Protein AF-A0A2V8UQ81-F1 (afdb_monomer_lite)

Radius of gyration: 16.48 Å; chains: 1; bounding box: 41×42×45 Å

Structure (mmCIF, N/CA/C/O backbone):
data_AF-A0A2V8UQ81-F1
#
_entry.id   AF-A0A2V8UQ81-F1
#
loop_
_atom_site.group_PDB
_atom_site.id
_atom_site.type_symbol
_atom_site.label_atom_id
_atom_site.label_alt_id
_atom_site.label_comp_id
_atom_site.label_asym_id
_atom_site.label_entity_id
_atom_site.label_seq_id
_atom_site.pdbx_PDB_ins_code
_atom_site.Cartn_x
_atom_site.Cartn_y
_atom_site.Cartn_z
_atom_site.occupancy
_atom_site.B_iso_or_equiv
_atom_site.auth_seq_id
_atom_site.auth_comp_id
_atom_site.auth_a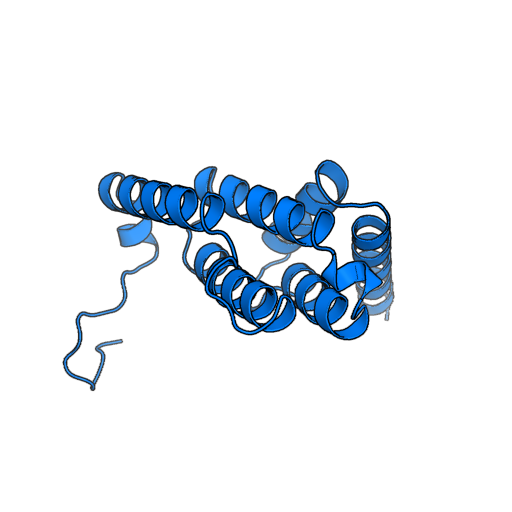sym_id
_atom_site.auth_atom_id
_atom_site.pdbx_PDB_model_num
ATOM 1 N N . PRO A 1 1 ? -8.631 19.930 14.981 1.00 53.19 1 PRO A N 1
ATOM 2 C CA . PRO A 1 1 ? -8.189 21.320 14.700 1.00 53.19 1 PRO A CA 1
ATOM 3 C C . PRO A 1 1 ? -8.831 21.847 13.409 1.00 53.19 1 PRO A C 1
ATOM 5 O O . PRO A 1 1 ? -8.830 21.140 12.406 1.00 53.19 1 PRO A O 1
ATOM 8 N N . SER A 1 2 ? -9.412 23.048 13.444 1.00 59.72 2 SER A N 1
ATOM 9 C CA . SER A 1 2 ? -10.017 23.689 12.268 1.00 59.72 2 SER A CA 1
ATOM 10 C C . SER A 1 2 ? -8.948 24.008 11.221 1.00 59.72 2 SER A C 1
ATOM 12 O O . SER A 1 2 ? -7.901 24.553 11.573 1.00 59.72 2 SER A O 1
ATOM 14 N N . ARG A 1 3 ? -9.197 23.681 9.948 1.00 69.62 3 ARG A N 1
ATOM 15 C CA . ARG A 1 3 ? -8.283 24.048 8.858 1.00 69.62 3 ARG A CA 1
ATOM 16 C C . ARG A 1 3 ? -8.362 25.555 8.598 1.00 69.62 3 ARG A C 1
ATOM 18 O O . ARG A 1 3 ? -9.449 26.126 8.597 1.00 69.62 3 ARG A O 1
ATOM 25 N N . THR A 1 4 ? -7.216 26.198 8.390 1.00 74.06 4 THR A N 1
ATOM 26 C CA . THR A 1 4 ? -7.103 27.646 8.124 1.00 74.06 4 THR A CA 1
ATOM 27 C C . THR A 1 4 ? -7.210 28.003 6.640 1.00 74.06 4 THR A C 1
ATOM 29 O O . THR A 1 4 ? -7.275 29.179 6.301 1.00 74.06 4 THR A O 1
ATOM 32 N N . ASP A 1 5 ? -7.250 27.002 5.760 1.00 81.62 5 ASP A N 1
ATOM 33 C CA . ASP A 1 5 ? -7.268 27.134 4.298 1.00 81.62 5 ASP A CA 1
ATOM 34 C C . ASP A 1 5 ? -8.683 27.274 3.698 1.00 81.62 5 ASP A C 1
ATOM 36 O O . ASP A 1 5 ? -8.833 27.352 2.482 1.00 81.62 5 ASP A O 1
ATOM 40 N N . GLY A 1 6 ? -9.726 27.316 4.535 1.00 76.38 6 GLY A N 1
ATOM 41 C CA . GLY A 1 6 ? -11.122 27.421 4.095 1.00 76.38 6 GLY A CA 1
ATOM 42 C C . GLY A 1 6 ? -11.704 26.129 3.512 1.00 76.38 6 GLY A C 1
ATOM 43 O O . GLY A 1 6 ? -12.846 26.138 3.053 1.00 76.38 6 GLY A O 1
ATOM 44 N N . LEU A 1 7 ? -10.959 25.019 3.539 1.00 75.75 7 LEU A N 1
ATOM 45 C CA . LEU A 1 7 ? -11.446 23.710 3.115 1.00 75.75 7 LEU A CA 1
ATOM 46 C C . LEU A 1 7 ? -12.237 23.016 4.230 1.00 75.75 7 LEU A C 1
ATOM 48 O O . LEU A 1 7 ? -12.114 23.335 5.417 1.00 75.75 7 LEU A O 1
ATOM 52 N N . ALA A 1 8 ? -13.046 22.030 3.834 1.00 74.81 8 ALA A N 1
ATOM 53 C CA . ALA A 1 8 ? -13.766 21.177 4.772 1.00 74.81 8 ALA A CA 1
ATOM 54 C C . ALA A 1 8 ? -12.797 20.543 5.784 1.00 74.81 8 ALA A C 1
ATOM 56 O O . ALA A 1 8 ? -11.684 20.137 5.432 1.00 74.81 8 ALA A O 1
ATOM 57 N N . GLN A 1 9 ? -13.218 20.468 7.051 1.00 81.38 9 GLN A N 1
ATOM 58 C CA . GLN A 1 9 ? -12.417 19.837 8.099 1.00 81.38 9 GLN A CA 1
ATOM 59 C C . GLN A 1 9 ? -12.104 18.382 7.736 1.00 81.38 9 GLN A C 1
ATOM 61 O O . GLN A 1 9 ? -12.926 17.689 7.139 1.00 81.38 9 GLN A O 1
ATOM 66 N N . PHE A 1 10 ? -10.908 17.925 8.114 1.00 82.75 10 PHE A N 1
ATOM 67 C CA . PHE A 1 10 ? -10.580 16.508 8.021 1.00 82.75 10 PHE A CA 1
ATOM 68 C C . PHE A 1 10 ? -11.543 15.697 8.887 1.00 82.75 10 PHE A C 1
ATOM 70 O O . PHE A 1 10 ? -11.854 16.101 10.010 1.00 82.75 10 PHE A O 1
ATOM 77 N N . LEU A 1 11 ? -11.989 14.560 8.356 1.00 85.62 11 LEU A N 1
ATOM 78 C CA . LEU A 1 11 ? -12.857 13.646 9.085 1.00 85.62 11 LEU A CA 1
ATOM 79 C C . LEU A 1 11 ? -12.114 13.045 10.283 1.00 85.62 11 LEU A C 1
ATOM 81 O O . LEU A 1 11 ? -10.925 12.726 10.193 1.00 85.62 11 LEU A O 1
ATOM 85 N N . THR A 1 12 ? -12.821 12.862 11.396 1.00 88.19 12 THR A N 1
ATOM 86 C CA . THR A 1 12 ? -12.297 12.110 12.542 1.00 88.19 12 THR A CA 1
ATOM 87 C C . THR A 1 12 ? -12.237 10.610 12.233 1.00 88.19 12 THR A C 1
ATOM 89 O O . THR A 1 12 ? -12.727 10.144 11.202 1.00 88.19 12 THR A O 1
ATOM 92 N N . VAL A 1 13 ? -11.616 9.815 13.110 1.00 85.31 13 VAL A N 1
ATOM 93 C CA . VAL A 1 13 ? -11.618 8.346 12.971 1.00 85.31 13 VAL A CA 1
ATOM 94 C C . VAL A 1 13 ? -13.049 7.807 13.029 1.00 85.31 13 VAL A C 1
ATOM 96 O O . VAL A 1 13 ? -13.416 6.982 12.202 1.00 85.31 13 VAL A O 1
ATOM 99 N N . GLU A 1 14 ? -13.875 8.334 13.930 1.00 86.44 14 GLU A N 1
ATOM 100 C CA . GLU A 1 14 ? -15.269 7.922 14.125 1.00 86.44 14 GLU A CA 1
ATOM 101 C C . GLU A 1 14 ? -16.121 8.230 12.890 1.00 86.44 14 GLU A C 1
ATOM 103 O O . GLU A 1 14 ? -16.926 7.409 12.467 1.00 86.44 14 GLU A O 1
ATOM 108 N N . GLN A 1 15 ? -15.910 9.386 12.252 1.00 87.50 15 GLN A N 1
ATOM 109 C CA . GLN A 1 15 ? -16.607 9.733 11.008 1.00 87.50 15 GLN A CA 1
ATOM 110 C C . GLN A 1 15 ? -16.208 8.828 9.835 1.00 87.50 15 GLN A C 1
ATOM 112 O O . GLN A 1 15 ? -17.001 8.623 8.922 1.00 87.50 15 GLN A O 1
ATOM 117 N N . ARG A 1 16 ? -14.997 8.261 9.859 1.00 89.56 16 ARG A N 1
ATOM 118 C CA . ARG A 1 16 ? -14.527 7.285 8.861 1.00 89.56 16 ARG A CA 1
ATOM 119 C C . ARG A 1 16 ? -14.991 5.853 9.151 1.00 89.56 16 ARG A C 1
ATOM 121 O O . ARG A 1 16 ? -14.713 4.961 8.361 1.00 89.56 16 ARG A O 1
ATOM 128 N N . GLN A 1 17 ? -15.706 5.628 10.254 1.00 88.81 17 GLN A N 1
ATOM 129 C CA . GLN A 1 17 ? -16.423 4.376 10.523 1.00 88.81 17 GLN A CA 1
ATOM 130 C C . GLN A 1 17 ? -17.869 4.406 9.999 1.00 88.81 17 GLN A C 1
ATOM 132 O O . GLN A 1 17 ? -18.604 3.436 10.173 1.00 88.81 17 GLN A O 1
ATOM 137 N N . ASP A 1 18 ? -18.298 5.506 9.371 1.00 92.25 18 ASP A N 1
ATOM 138 C CA . ASP A 1 18 ? -19.601 5.588 8.715 1.00 92.25 18 ASP A CA 1
ATOM 139 C C . ASP A 1 18 ? -19.660 4.599 7.528 1.00 92.25 18 ASP A C 1
ATOM 141 O O . ASP A 1 18 ? -18.788 4.650 6.654 1.00 92.25 18 ASP A O 1
ATOM 145 N N . PRO A 1 19 ? -20.688 3.733 7.433 1.00 92.19 19 PRO A N 1
ATOM 146 C CA . PRO A 1 19 ? -20.842 2.805 6.312 1.00 92.19 19 PRO A CA 1
ATOM 147 C C . PRO A 1 19 ? -20.843 3.476 4.930 1.00 92.19 19 PRO A C 1
ATOM 149 O O . PRO A 1 19 ? -20.381 2.888 3.953 1.00 92.19 19 PRO A O 1
ATOM 152 N N . ALA A 1 20 ? -21.347 4.707 4.818 1.00 92.62 20 ALA A N 1
ATOM 153 C CA . ALA A 1 20 ? -21.328 5.467 3.572 1.00 92.62 20 ALA A CA 1
ATOM 154 C C . ALA A 1 20 ? -19.913 5.936 3.205 1.00 92.62 20 ALA A C 1
ATOM 156 O O . ALA A 1 20 ? -19.591 6.031 2.020 1.00 92.62 20 ALA A O 1
ATOM 157 N N . TRP A 1 21 ? -19.070 6.219 4.203 1.00 93.38 21 TRP A N 1
ATOM 158 C CA . TRP A 1 21 ? -17.654 6.499 3.984 1.00 93.38 21 TRP A CA 1
ATOM 159 C C . TRP A 1 21 ? -16.910 5.227 3.574 1.00 93.38 21 TRP A C 1
ATOM 161 O O . TRP A 1 21 ? -16.160 5.251 2.600 1.00 93.38 21 TRP A O 1
ATOM 171 N N . GLU A 1 22 ? -17.166 4.106 4.256 1.00 93.00 22 GLU A N 1
ATOM 172 C CA . GLU A 1 22 ? -16.559 2.808 3.937 1.00 93.00 22 GLU A CA 1
ATOM 173 C C . GLU A 1 22 ? -16.885 2.373 2.501 1.00 93.00 22 GLU A C 1
ATOM 175 O O . GLU A 1 22 ? -15.991 1.960 1.764 1.00 93.00 22 GLU A O 1
ATOM 180 N N . ALA A 1 23 ? -18.138 2.546 2.067 1.00 94.38 23 ALA A N 1
ATOM 181 C CA . ALA A 1 23 ? -18.555 2.273 0.694 1.00 94.38 23 ALA A CA 1
ATOM 182 C C . ALA A 1 23 ? -17.792 3.134 -0.330 1.00 94.38 23 ALA A C 1
ATOM 184 O O . ALA A 1 23 ? -17.265 2.600 -1.301 1.00 94.38 23 ALA A O 1
ATOM 185 N N . GLN A 1 24 ? -17.658 4.443 -0.085 1.00 94.62 24 GLN A N 1
ATOM 186 C CA . GLN A 1 24 ? -16.896 5.339 -0.967 1.00 94.62 24 GLN A CA 1
ATOM 187 C C . GLN A 1 24 ? -15.409 4.977 -1.020 1.00 94.62 24 GLN A C 1
ATOM 189 O O . GLN A 1 24 ? -14.795 5.019 -2.084 1.00 94.62 24 GLN A O 1
ATOM 194 N N . ALA A 1 25 ? -14.822 4.611 0.118 1.00 94.44 25 ALA A N 1
ATOM 195 C CA . ALA A 1 25 ? -13.424 4.212 0.189 1.00 94.44 25 ALA A CA 1
ATOM 196 C C . ALA A 1 25 ? -13.177 2.867 -0.517 1.00 94.44 25 ALA A C 1
ATOM 198 O O . ALA A 1 25 ? -12.152 2.697 -1.178 1.00 94.44 25 ALA A O 1
ATOM 199 N N . LEU A 1 26 ? -14.127 1.932 -0.432 1.00 95.88 26 LEU A N 1
ATOM 200 C CA . LEU A 1 26 ? -14.102 0.682 -1.187 1.00 95.88 26 LEU A CA 1
ATOM 201 C C . LEU A 1 26 ? -14.233 0.924 -2.696 1.00 95.88 26 LEU A C 1
ATOM 203 O O . LEU A 1 26 ? -13.490 0.318 -3.466 1.00 95.88 26 LEU A O 1
ATOM 207 N N . ASP A 1 27 ? -15.136 1.806 -3.123 1.00 97.12 27 ASP A N 1
ATOM 208 C CA . ASP A 1 27 ? -15.273 2.181 -4.533 1.00 97.12 27 ASP A CA 1
ATOM 209 C C . ASP A 1 27 ? -13.982 2.812 -5.060 1.00 97.12 27 ASP A C 1
ATOM 211 O O . ASP A 1 27 ? -13.488 2.411 -6.112 1.00 97.12 27 ASP A O 1
ATOM 215 N N . PHE A 1 28 ? -13.376 3.720 -4.292 1.00 96.62 28 PHE A N 1
ATOM 216 C CA . PHE A 1 28 ? -12.087 4.314 -4.637 1.00 96.62 28 PHE A CA 1
ATOM 217 C C . PHE A 1 28 ? -10.976 3.262 -4.754 1.00 96.62 28 PHE A C 1
ATOM 219 O O . PHE A 1 28 ? -10.254 3.255 -5.749 1.00 96.62 28 PHE A O 1
ATOM 226 N N . LEU A 1 29 ? -10.871 2.330 -3.798 1.00 97.38 29 LEU A N 1
ATOM 227 C CA . LEU A 1 29 ? -9.925 1.212 -3.883 1.00 97.38 29 LEU A CA 1
ATOM 228 C C . LEU A 1 29 ? -10.138 0.393 -5.162 1.00 97.38 29 LEU A C 1
ATOM 230 O O . LEU A 1 29 ? -9.170 0.072 -5.845 1.00 97.38 29 LEU A O 1
ATOM 234 N N . ASN A 1 30 ? -11.388 0.078 -5.512 1.00 97.50 30 ASN A N 1
ATOM 235 C CA . ASN A 1 30 ? -11.688 -0.691 -6.720 1.00 97.50 30 ASN A CA 1
ATOM 236 C C . ASN A 1 30 ? -11.243 0.047 -7.997 1.00 97.50 30 ASN A C 1
ATOM 238 O O . ASN A 1 30 ? -10.871 -0.601 -8.973 1.00 97.50 30 ASN A O 1
ATOM 242 N N . GLU A 1 31 ? -11.288 1.381 -8.018 1.00 97.00 31 GLU A N 1
ATOM 243 C CA . GLU A 1 31 ? -10.771 2.172 -9.140 1.00 97.00 31 GLU A CA 1
ATOM 244 C C . GLU A 1 31 ? -9.239 2.180 -9.177 1.00 97.00 31 GLU A C 1
ATOM 246 O O . GLU A 1 31 ? -8.661 2.003 -10.250 1.00 97.00 31 GLU A O 1
ATOM 251 N N . VAL A 1 32 ? -8.573 2.272 -8.021 1.00 96.19 32 VAL A N 1
ATOM 252 C CA . VAL A 1 32 ? -7.109 2.133 -7.919 1.00 96.19 32 VAL A CA 1
ATOM 253 C C . VAL A 1 32 ? -6.652 0.755 -8.414 1.00 96.19 32 VAL A C 1
ATOM 255 O O . VAL A 1 32 ? -5.702 0.665 -9.184 1.00 96.19 32 VAL A O 1
ATOM 258 N N . GLU A 1 33 ? -7.353 -0.321 -8.051 1.00 96.38 33 GLU A N 1
ATOM 259 C CA . GLU A 1 33 ? -7.037 -1.691 -8.490 1.00 96.38 33 GLU A CA 1
ATOM 260 C C . GLU A 1 33 ? -7.189 -1.895 -10.005 1.00 96.38 33 GLU A C 1
ATOM 262 O O . GLU A 1 33 ? -6.498 -2.727 -10.598 1.00 96.38 33 GLU A O 1
ATOM 267 N N . LYS A 1 34 ? -8.094 -1.149 -10.646 1.00 95.44 34 LYS A N 1
ATOM 268 C CA . LYS A 1 34 ? -8.294 -1.188 -12.103 1.00 95.44 34 LYS A CA 1
ATOM 269 C C . LYS A 1 34 ? -7.353 -0.252 -12.849 1.00 95.44 34 LYS A C 1
ATOM 271 O O . LYS A 1 34 ? -7.270 -0.356 -14.076 1.00 95.44 34 LYS A O 1
ATOM 276 N N . TRP A 1 35 ? -6.692 0.672 -12.155 1.00 94.56 35 TRP A N 1
ATOM 277 C CA . TRP A 1 35 ? -5.847 1.661 -12.797 1.00 94.56 35 TRP A CA 1
ATOM 278 C C . TRP A 1 35 ? -4.632 0.995 -13.438 1.00 94.56 35 TRP A C 1
ATOM 280 O O . TRP A 1 35 ? -3.868 0.270 -12.801 1.00 94.56 35 TRP A O 1
ATOM 290 N N . LYS A 1 36 ? -4.452 1.265 -14.730 1.00 91.56 36 LYS A N 1
ATOM 291 C CA . LYS A 1 36 ? -3.311 0.820 -15.520 1.00 91.56 36 LYS A CA 1
ATOM 292 C C . LYS A 1 36 ? -2.451 2.010 -15.915 1.00 91.56 36 LYS A C 1
ATOM 294 O O . LYS A 1 36 ? -2.985 3.032 -16.341 1.00 91.56 36 LYS A O 1
ATOM 299 N N . GLY A 1 37 ? -1.137 1.817 -15.905 1.00 88.06 37 GLY A N 1
ATOM 300 C CA . GLY A 1 37 ? -0.165 2.830 -16.321 1.00 88.06 37 GLY A CA 1
ATOM 301 C C . GLY A 1 37 ? -0.075 3.074 -17.830 1.00 88.06 37 GLY A C 1
ATOM 302 O O . GLY A 1 37 ? 0.982 3.434 -18.329 1.00 88.06 37 GLY A O 1
ATOM 303 N N . GLU A 1 38 ? -1.149 2.830 -18.590 1.00 89.12 38 GLU A N 1
ATOM 304 C CA . GLU A 1 38 ? -1.173 2.971 -20.058 1.00 89.12 38 GLU A CA 1
ATOM 305 C C . GLU A 1 38 ? -0.9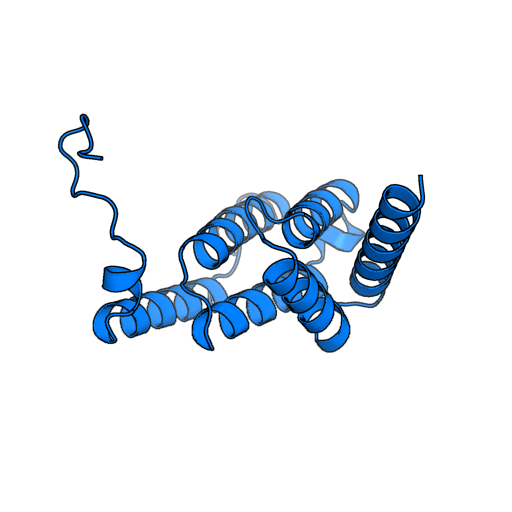93 4.431 -20.516 1.00 89.12 38 GLU A C 1
ATOM 307 O O . GLU A 1 38 ? -0.637 4.682 -21.667 1.00 89.12 38 GLU A O 1
ATOM 312 N N . HIS A 1 39 ? -1.238 5.390 -19.619 1.00 85.69 39 HIS A N 1
ATOM 313 C CA . HIS A 1 39 ? -1.122 6.827 -19.873 1.00 85.69 39 HIS A CA 1
ATOM 314 C C . HIS A 1 39 ? 0.027 7.494 -19.105 1.00 85.69 39 HIS A C 1
ATOM 316 O O . HIS A 1 39 ? 0.182 8.711 -19.191 1.00 85.69 39 HIS A O 1
ATOM 322 N N . ASP A 1 40 ? 0.828 6.717 -18.377 1.00 89.62 40 ASP A N 1
ATOM 323 C CA . ASP A 1 40 ? 1.988 7.220 -17.650 1.00 89.62 40 ASP A CA 1
ATOM 324 C C . ASP A 1 40 ? 3.225 7.284 -18.549 1.00 89.62 40 ASP A C 1
ATOM 326 O O . ASP A 1 40 ? 3.423 6.450 -19.433 1.00 89.62 40 ASP A O 1
ATOM 330 N N . GLU A 1 41 ? 4.082 8.279 -18.309 1.00 86.94 41 GLU A N 1
ATOM 331 C CA . GLU A 1 41 ? 5.304 8.494 -19.096 1.00 86.94 41 GLU A CA 1
ATOM 332 C C . GLU A 1 41 ? 6.274 7.311 -18.978 1.00 86.94 41 GLU A C 1
ATOM 334 O O . GLU A 1 41 ? 6.888 6.889 -19.961 1.00 86.94 41 GLU A O 1
ATOM 339 N N . THR A 1 42 ? 6.388 6.747 -17.773 1.00 92.62 42 THR A N 1
ATOM 340 C CA . THR A 1 42 ? 7.205 5.567 -17.503 1.00 92.62 42 THR A CA 1
ATOM 341 C C . THR A 1 42 ? 6.520 4.630 -16.516 1.00 92.62 42 THR A C 1
ATOM 343 O O . THR A 1 42 ? 5.625 5.007 -15.760 1.00 92.62 42 THR A O 1
ATOM 346 N N . GLN A 1 43 ? 7.004 3.391 -16.469 1.00 92.44 43 GLN A N 1
ATOM 347 C CA . GLN A 1 43 ? 6.564 2.413 -15.480 1.00 92.44 43 GLN A CA 1
ATOM 348 C C . GLN A 1 43 ? 6.887 2.828 -14.036 1.00 92.44 43 GLN A C 1
ATOM 350 O O . GLN A 1 43 ? 6.133 2.474 -13.134 1.00 92.44 43 GLN A O 1
ATOM 355 N N . SER A 1 44 ? 7.974 3.578 -13.831 1.00 95.06 44 SER A N 1
ATOM 356 C CA . SER A 1 44 ? 8.341 4.142 -12.526 1.00 95.06 44 SER A CA 1
ATOM 357 C C . SER A 1 44 ? 7.359 5.244 -12.124 1.00 95.06 44 SER A C 1
ATOM 359 O O . SER A 1 44 ? 6.816 5.201 -11.029 1.00 95.06 44 SER A O 1
ATOM 361 N N . ASN A 1 45 ? 6.969 6.130 -13.052 1.00 95.44 45 ASN A N 1
ATOM 362 C CA . ASN A 1 45 ? 5.938 7.138 -12.776 1.00 95.44 45 ASN A CA 1
ATOM 363 C C . ASN A 1 45 ? 4.596 6.520 -12.363 1.00 95.44 45 ASN A C 1
ATOM 365 O O . ASN A 1 45 ? 3.964 7.025 -11.437 1.00 95.44 45 ASN A O 1
ATOM 369 N N . TYR A 1 46 ? 4.161 5.449 -13.033 1.00 96.56 46 TYR A N 1
ATOM 370 C CA . TYR A 1 46 ? 2.959 4.711 -12.637 1.00 96.56 46 TYR A CA 1
ATOM 371 C C . TYR A 1 46 ? 3.123 4.084 -11.246 1.00 96.56 46 TYR A C 1
ATOM 373 O O . TYR A 1 46 ? 2.250 4.225 -10.392 1.00 96.56 46 TYR A O 1
ATOM 381 N N . PHE A 1 47 ? 4.253 3.415 -11.002 1.00 97.38 47 PHE A N 1
ATOM 382 C CA . PHE A 1 47 ? 4.543 2.776 -9.723 1.00 97.38 47 PHE A CA 1
ATOM 383 C C . PHE A 1 47 ? 4.523 3.771 -8.562 1.00 97.38 47 PHE A C 1
ATOM 385 O O . PHE A 1 47 ? 3.779 3.564 -7.603 1.00 97.38 47 PHE A O 1
ATOM 392 N N . ASP A 1 48 ? 5.255 4.876 -8.688 1.00 95.75 48 ASP A N 1
ATOM 393 C CA . ASP A 1 48 ? 5.326 5.935 -7.684 1.00 95.75 48 ASP A CA 1
ATOM 394 C C . ASP A 1 48 ? 3.946 6.516 -7.370 1.00 95.75 48 ASP A C 1
ATOM 396 O O . ASP A 1 48 ? 3.597 6.689 -6.202 1.00 95.75 48 ASP A O 1
ATOM 400 N N . GLN A 1 49 ? 3.128 6.790 -8.391 1.00 95.94 49 GLN A N 1
ATOM 401 C CA . GLN A 1 49 ? 1.792 7.344 -8.172 1.00 95.94 49 GLN A CA 1
ATOM 402 C C . GLN A 1 49 ? 0.860 6.353 -7.471 1.00 95.94 49 GLN A C 1
ATOM 404 O O . GLN A 1 49 ? 0.104 6.746 -6.582 1.00 95.94 49 GLN A O 1
ATOM 409 N N . VAL A 1 50 ? 0.914 5.070 -7.830 1.00 96.88 50 VAL A N 1
ATOM 410 C CA . VAL A 1 50 ? 0.112 4.039 -7.163 1.00 96.88 50 VAL A CA 1
ATOM 411 C C . VAL A 1 50 ? 0.545 3.882 -5.700 1.00 96.88 50 VAL A C 1
ATOM 413 O O . VAL A 1 50 ? -0.305 3.886 -4.807 1.00 96.88 50 VAL A O 1
ATOM 416 N N . CYS A 1 51 ? 1.851 3.826 -5.424 1.00 96.62 51 CYS A N 1
ATOM 417 C CA . CYS A 1 51 ? 2.391 3.778 -4.061 1.00 96.62 51 CYS A CA 1
ATOM 418 C C . CYS A 1 51 ? 2.000 5.020 -3.241 1.00 96.62 51 CYS A C 1
ATOM 420 O O . CYS A 1 51 ? 1.583 4.897 -2.085 1.00 96.62 51 CYS A O 1
ATOM 422 N N . PHE A 1 52 ? 2.031 6.204 -3.862 1.00 95.00 52 PHE A N 1
ATOM 423 C CA . PHE A 1 52 ? 1.607 7.469 -3.256 1.00 95.00 52 PHE A CA 1
ATOM 424 C C . PHE A 1 52 ? 0.126 7.478 -2.848 1.00 95.00 52 PHE A C 1
ATOM 426 O O . PHE A 1 52 ? -0.246 8.203 -1.930 1.00 95.00 52 PHE A O 1
ATOM 433 N N . ILE A 1 53 ? -0.724 6.668 -3.488 1.00 96.06 53 ILE A N 1
ATOM 434 C CA . ILE A 1 53 ? -2.140 6.530 -3.123 1.00 96.06 53 ILE A CA 1
ATOM 435 C C . ILE A 1 53 ? -2.335 5.507 -1.999 1.00 96.06 53 ILE A C 1
ATOM 437 O O . ILE A 1 53 ? -3.094 5.764 -1.061 1.00 96.06 53 ILE A O 1
ATOM 441 N N . TYR A 1 54 ? -1.669 4.350 -2.072 1.00 96.56 54 TYR A N 1
ATOM 442 C CA . TYR A 1 54 ? -1.906 3.252 -1.131 1.00 96.56 54 TYR A CA 1
ATOM 443 C C . TYR A 1 54 ? -1.530 3.593 0.313 1.00 96.56 54 TYR A C 1
ATOM 445 O O . TYR A 1 54 ? -2.304 3.281 1.218 1.00 96.56 54 TYR A O 1
ATOM 453 N N . ILE A 1 55 ? -0.383 4.240 0.546 1.00 92.50 55 ILE A N 1
ATOM 454 C CA . ILE A 1 55 ? 0.073 4.554 1.911 1.00 92.50 55 ILE A CA 1
ATOM 455 C C . ILE A 1 55 ? -0.931 5.461 2.648 1.00 92.50 55 ILE A C 1
ATOM 457 O O . ILE A 1 55 ? -1.443 5.031 3.687 1.00 92.50 55 ILE A O 1
ATOM 461 N N . PRO A 1 56 ? -1.330 6.634 2.110 1.00 90.19 56 PRO A N 1
ATOM 462 C CA . PRO A 1 56 ? -2.363 7.452 2.740 1.00 90.19 56 PRO A CA 1
ATOM 463 C C . PRO A 1 56 ? -3.687 6.711 2.918 1.00 90.19 56 PRO A C 1
ATOM 465 O O . PRO A 1 56 ? -4.366 6.907 3.921 1.00 90.19 56 PRO A O 1
ATOM 468 N N . LEU A 1 57 ? -4.076 5.840 1.981 1.00 92.75 57 LEU A N 1
ATOM 469 C CA . LEU A 1 57 ? -5.319 5.081 2.109 1.00 92.75 57 LEU A CA 1
ATOM 470 C C . LEU A 1 57 ? -5.286 4.140 3.329 1.00 92.75 57 LEU A C 1
ATOM 472 O O . LEU A 1 57 ? -6.264 4.073 4.072 1.00 92.75 57 LEU A O 1
ATOM 476 N N . ILE A 1 58 ? -4.151 3.481 3.586 1.00 92.56 58 ILE A N 1
ATOM 477 C CA . ILE A 1 58 ? -3.938 2.629 4.770 1.00 92.56 58 ILE A CA 1
ATOM 478 C C . ILE A 1 58 ? -3.954 3.454 6.064 1.00 92.56 58 ILE A C 1
ATOM 480 O O . ILE A 1 58 ? -4.510 3.000 7.066 1.00 92.56 58 ILE A O 1
ATOM 484 N N . GLU A 1 59 ? -3.341 4.640 6.059 1.00 88.62 59 GLU A N 1
ATOM 485 C CA . GLU A 1 59 ? -3.265 5.543 7.218 1.00 88.62 59 GLU A CA 1
ATOM 486 C C . GLU A 1 59 ? -4.610 6.210 7.536 1.00 88.62 59 GLU A C 1
ATOM 488 O O . GLU A 1 59 ? -4.926 6.497 8.693 1.00 88.62 59 GLU A O 1
ATOM 493 N N . LEU A 1 60 ? -5.432 6.464 6.515 1.00 88.88 60 LEU A N 1
ATOM 494 C CA . LEU A 1 60 ? -6.735 7.096 6.686 1.00 88.88 60 LEU A CA 1
ATOM 495 C C . LEU A 1 60 ? -7.794 6.127 7.223 1.00 88.88 60 LEU A C 1
ATOM 497 O O . LEU A 1 60 ? -8.758 6.580 7.841 1.00 88.88 60 LEU A O 1
ATOM 501 N N . MET A 1 61 ? -7.659 4.827 6.972 1.00 89.19 61 MET A N 1
ATOM 502 C CA . MET A 1 61 ? -8.671 3.851 7.363 1.00 89.19 61 MET A CA 1
ATOM 503 C C . MET A 1 61 ? -8.577 3.482 8.848 1.00 89.19 61 MET A C 1
ATOM 505 O O . MET A 1 61 ? -7.496 3.144 9.333 1.00 89.19 61 MET A O 1
ATOM 509 N N . PRO A 1 62 ? -9.709 3.459 9.577 1.00 89.38 62 PRO A N 1
ATOM 510 C CA . PRO A 1 62 ? -9.763 2.815 10.883 1.00 89.38 62 PRO A CA 1
ATOM 511 C C . PRO A 1 62 ? -9.344 1.335 10.788 1.00 89.38 62 PRO A C 1
ATOM 513 O O . PRO A 1 62 ? -9.523 0.712 9.736 1.00 89.38 62 PRO A O 1
ATOM 516 N N . PRO A 1 63 ? -8.830 0.727 11.872 1.00 87.38 63 PRO A N 1
ATOM 517 C CA . PRO A 1 63 ? -8.597 -0.714 11.912 1.00 87.38 63 PRO A CA 1
ATOM 518 C C . PRO A 1 63 ? -9.870 -1.495 11.554 1.00 87.38 63 PRO A C 1
ATOM 520 O O . PRO A 1 63 ? -10.932 -1.250 12.126 1.00 87.38 63 PRO A O 1
ATOM 523 N N . GLY A 1 64 ? -9.771 -2.438 10.615 1.00 89.00 64 GLY A N 1
ATOM 524 C CA . GLY A 1 64 ? -10.921 -3.211 10.149 1.00 89.00 64 GLY A CA 1
ATOM 525 C C . GLY A 1 64 ? -10.692 -3.893 8.803 1.00 89.00 64 GLY A C 1
ATOM 526 O O . GLY A 1 64 ? -9.629 -3.773 8.195 1.00 89.00 64 GLY A O 1
ATOM 527 N N . ALA A 1 65 ? -11.725 -4.592 8.327 1.00 91.56 65 ALA A N 1
ATOM 528 C CA . ALA A 1 65 ? -11.653 -5.421 7.124 1.00 91.56 65 ALA A CA 1
ATOM 529 C C . ALA A 1 65 ? -11.293 -4.628 5.857 1.00 91.56 65 ALA A C 1
ATOM 531 O O . ALA A 1 65 ? -10.568 -5.137 5.004 1.00 91.56 65 ALA A O 1
ATOM 532 N N . LEU A 1 66 ? -11.757 -3.379 5.731 1.00 93.12 66 LEU A N 1
ATOM 533 C CA . LEU A 1 66 ? -11.403 -2.551 4.580 1.00 93.12 66 LEU A CA 1
ATOM 534 C C . LEU A 1 66 ? -9.913 -2.170 4.583 1.00 93.12 66 LEU A C 1
ATOM 536 O O . LEU A 1 66 ? -9.265 -2.294 3.546 1.00 93.12 66 LEU A O 1
ATOM 540 N N . ARG A 1 67 ? -9.343 -1.801 5.741 1.00 93.00 67 ARG A N 1
ATOM 541 C CA . ARG A 1 67 ? -7.898 -1.527 5.876 1.00 93.00 67 ARG A CA 1
ATOM 542 C C . ARG A 1 67 ? -7.070 -2.765 5.535 1.00 93.00 67 ARG A C 1
ATOM 544 O O . ARG A 1 67 ? -6.085 -2.658 4.810 1.00 93.00 67 ARG A O 1
ATOM 551 N N . ASP A 1 68 ? -7.510 -3.938 5.992 1.00 93.00 68 ASP A N 1
ATOM 552 C CA . ASP A 1 68 ? -6.880 -5.222 5.660 1.00 93.00 68 ASP A CA 1
ATOM 553 C C . ASP A 1 68 ? -6.918 -5.491 4.148 1.00 93.00 68 ASP A C 1
ATOM 555 O O . ASP A 1 68 ? -5.925 -5.919 3.559 1.00 93.00 68 ASP A O 1
ATOM 559 N N . LYS A 1 69 ? -8.045 -5.183 3.492 1.00 95.31 69 LYS A N 1
ATOM 560 C CA . LYS A 1 69 ? -8.178 -5.310 2.038 1.00 95.31 69 LYS A CA 1
ATOM 561 C C . LYS A 1 69 ? -7.211 -4.382 1.299 1.00 95.31 69 LYS A C 1
ATOM 563 O O . LYS A 1 69 ? -6.565 -4.831 0.354 1.00 95.31 69 LYS A O 1
ATOM 568 N N . VAL A 1 70 ? -7.078 -3.124 1.728 1.00 96.00 70 VAL A N 1
ATOM 569 C CA . VAL A 1 70 ? -6.114 -2.181 1.134 1.00 96.00 70 VAL A CA 1
ATOM 570 C C . VAL A 1 70 ? -4.682 -2.679 1.313 1.00 96.00 70 VAL A C 1
ATOM 572 O O . VAL A 1 70 ? -3.926 -2.686 0.344 1.00 96.00 70 VAL A O 1
ATOM 575 N N . LEU A 1 71 ? -4.317 -3.151 2.511 1.00 96.00 71 LEU A N 1
ATOM 576 C CA . LEU A 1 71 ? -2.997 -3.730 2.777 1.00 96.00 71 LEU A CA 1
ATOM 577 C C . LEU A 1 71 ? -2.697 -4.901 1.837 1.00 96.00 71 LEU A C 1
ATOM 579 O O . LEU A 1 71 ? -1.667 -4.903 1.165 1.00 96.00 71 LEU A O 1
ATOM 583 N N . ALA A 1 72 ? -3.611 -5.867 1.740 1.00 96.31 72 ALA A N 1
ATOM 584 C CA . ALA A 1 72 ? -3.450 -7.022 0.862 1.00 96.31 72 ALA A CA 1
ATOM 585 C C . ALA A 1 72 ? -3.344 -6.622 -0.621 1.00 96.31 72 ALA A C 1
ATOM 587 O O . ALA A 1 72 ? -2.574 -7.225 -1.374 1.00 96.31 72 ALA A O 1
ATOM 588 N N . SER A 1 73 ? -4.099 -5.605 -1.042 1.00 97.38 73 SER A N 1
ATOM 589 C CA . SER A 1 73 ? -4.048 -5.076 -2.406 1.00 97.38 73 SER A CA 1
ATOM 590 C C . SER A 1 73 ? -2.699 -4.419 -2.705 1.00 97.38 73 SER A C 1
ATOM 592 O O . SER A 1 73 ? -2.058 -4.744 -3.707 1.00 97.38 73 SER A O 1
ATOM 594 N N . TYR A 1 74 ? -2.193 -3.598 -1.780 1.00 97.81 74 TYR A N 1
ATOM 595 C CA . TYR A 1 74 ? -0.899 -2.942 -1.933 1.00 97.81 74 TYR A CA 1
ATOM 596 C C . TYR A 1 74 ? 0.265 -3.940 -1.958 1.00 97.81 74 TYR A C 1
ATOM 598 O O . TYR A 1 74 ? 1.122 -3.879 -2.837 1.00 97.81 74 TYR A O 1
ATOM 606 N N . ILE A 1 75 ? 0.260 -4.920 -1.050 1.00 97.94 75 ILE A N 1
ATOM 607 C CA . ILE A 1 75 ? 1.268 -5.990 -1.004 1.00 97.94 75 ILE A CA 1
ATOM 608 C C . ILE A 1 75 ? 1.287 -6.769 -2.323 1.00 97.94 75 ILE A C 1
ATOM 610 O O . ILE A 1 75 ? 2.355 -7.022 -2.885 1.00 97.94 75 ILE A O 1
ATOM 614 N N . ARG A 1 76 ? 0.109 -7.106 -2.864 1.00 97.38 76 ARG A N 1
ATOM 615 C CA . ARG A 1 76 ? -0.000 -7.760 -4.171 1.00 97.38 76 ARG A CA 1
ATOM 616 C C . ARG A 1 76 ? 0.569 -6.884 -5.282 1.00 97.38 76 ARG A C 1
ATOM 618 O O . ARG A 1 76 ? 1.327 -7.398 -6.098 1.00 97.38 76 ARG A O 1
ATOM 625 N N . PHE A 1 77 ? 0.209 -5.600 -5.320 1.00 97.56 77 PHE A N 1
ATOM 626 C CA . PHE A 1 77 ? 0.702 -4.651 -6.320 1.00 97.56 77 PHE A CA 1
ATOM 627 C C . PHE A 1 77 ? 2.231 -4.579 -6.315 1.00 97.56 77 PHE A C 1
ATOM 629 O O . PHE A 1 77 ? 2.857 -4.773 -7.357 1.00 97.56 77 PHE A O 1
ATOM 636 N N . LEU A 1 78 ? 2.836 -4.392 -5.138 1.00 97.56 78 LEU A N 1
ATOM 637 C CA . LEU A 1 78 ? 4.288 -4.382 -4.983 1.00 97.56 78 LEU A CA 1
ATOM 638 C C . LEU A 1 78 ? 4.910 -5.702 -5.471 1.00 97.56 78 LEU A C 1
ATOM 640 O O . LEU A 1 78 ? 5.969 -5.675 -6.092 1.00 97.56 78 LEU A O 1
ATOM 644 N N . GLY A 1 79 ? 4.260 -6.847 -5.229 1.00 96.56 79 GLY A N 1
ATOM 645 C CA . GLY A 1 79 ? 4.840 -8.175 -5.474 1.00 96.56 79 GLY A CA 1
ATOM 646 C C . GLY A 1 79 ? 4.764 -8.631 -6.922 1.00 96.56 79 GLY A C 1
ATOM 647 O O . GLY A 1 79 ? 5.545 -9.473 -7.359 1.00 96.56 79 GLY A O 1
ATOM 648 N N . ILE A 1 80 ? 3.841 -8.060 -7.694 1.00 95.31 80 ILE A N 1
ATOM 649 C CA . ILE A 1 80 ? 3.783 -8.260 -9.145 1.00 95.31 80 ILE A CA 1
ATOM 650 C C . ILE A 1 80 ? 4.473 -7.128 -9.913 1.00 95.31 80 ILE A C 1
ATOM 652 O O . ILE A 1 80 ? 4.547 -7.191 -11.142 1.00 95.31 80 ILE A O 1
ATOM 656 N N . SER A 1 81 ? 4.965 -6.095 -9.217 1.00 96.19 81 SER A N 1
ATOM 657 C CA . SER A 1 81 ? 5.549 -4.922 -9.857 1.00 96.19 81 SER A CA 1
ATOM 658 C C . SER A 1 81 ? 6.893 -5.264 -10.510 1.00 96.19 81 SER A C 1
ATOM 660 O O . SER A 1 81 ? 7.838 -5.681 -9.835 1.00 96.19 81 SER A O 1
ATOM 662 N N . PRO A 1 82 ? 7.050 -5.026 -11.821 1.00 95.38 82 PRO A N 1
ATOM 663 C CA . PRO A 1 82 ? 8.329 -5.209 -12.503 1.00 95.38 82 PRO A CA 1
ATOM 664 C C . PRO A 1 82 ? 9.420 -4.244 -12.016 1.00 95.38 82 PRO A C 1
ATOM 666 O O . PRO A 1 82 ? 10.599 -4.547 -12.220 1.00 95.38 82 PRO A O 1
ATOM 669 N N . ILE A 1 83 ? 9.060 -3.158 -11.308 1.00 97.62 83 ILE A N 1
ATOM 670 C CA . ILE A 1 83 ? 10.016 -2.233 -10.674 1.00 97.62 83 ILE A CA 1
ATOM 671 C C . ILE A 1 83 ? 10.947 -2.970 -9.714 1.00 97.62 83 ILE A C 1
ATOM 673 O O . ILE A 1 83 ? 12.128 -2.643 -9.661 1.00 97.62 83 ILE A O 1
ATOM 677 N N . GLN A 1 84 ? 10.490 -4.050 -9.070 1.00 97.06 84 GLN A N 1
ATOM 678 C CA . GLN A 1 84 ? 11.350 -4.899 -8.240 1.00 97.06 84 GLN A CA 1
ATOM 679 C C . GLN A 1 84 ? 12.616 -5.364 -8.974 1.00 97.06 84 GLN A C 1
ATOM 681 O O . GLN A 1 84 ? 13.678 -5.481 -8.368 1.00 97.06 84 GLN A O 1
ATOM 686 N N . LYS A 1 85 ? 12.515 -5.639 -10.281 1.00 96.12 85 LYS A N 1
ATOM 687 C CA . LYS A 1 85 ? 13.634 -6.112 -11.108 1.00 96.12 85 LYS A CA 1
ATOM 688 C C . LYS A 1 85 ? 14.319 -4.981 -11.861 1.00 96.12 85 LYS A C 1
ATOM 690 O O . LYS A 1 85 ? 15.540 -5.010 -11.990 1.00 96.12 85 LYS A O 1
ATOM 695 N N . SER A 1 86 ? 13.559 -4.023 -12.393 1.00 97.00 86 SER A N 1
ATOM 696 C CA . SER A 1 86 ? 14.114 -2.946 -13.222 1.00 97.00 86 SER A CA 1
ATOM 697 C C . SER A 1 86 ? 14.729 -1.809 -12.408 1.00 97.00 86 SER A C 1
ATOM 699 O O . SER A 1 86 ? 15.697 -1.210 -12.867 1.00 97.00 86 SER A O 1
ATOM 701 N N . ASN A 1 87 ? 14.204 -1.526 -11.213 1.00 97.19 87 ASN A N 1
ATOM 702 C CA . ASN A 1 87 ? 14.738 -0.540 -10.275 1.00 97.19 87 ASN A CA 1
ATOM 703 C C . ASN A 1 87 ? 14.555 -0.999 -8.807 1.00 97.19 87 ASN A C 1
ATOM 705 O O . ASN A 1 87 ? 13.717 -0.465 -8.076 1.00 97.19 87 ASN A O 1
ATOM 709 N N . PRO A 1 88 ? 15.338 -1.996 -8.347 1.00 96.81 88 PRO A N 1
ATOM 710 C CA . PRO A 1 88 ? 15.185 -2.566 -7.006 1.00 96.81 88 PRO A CA 1
ATOM 711 C C . PRO A 1 88 ? 15.242 -1.548 -5.848 1.00 96.81 88 PRO A C 1
ATOM 713 O O . PRO A 1 88 ? 14.484 -1.722 -4.894 1.00 96.81 88 PRO A O 1
ATOM 716 N N . PRO A 1 89 ? 16.088 -0.492 -5.881 1.00 97.12 89 PRO A N 1
ATOM 717 C CA . PRO A 1 89 ? 16.101 0.526 -4.828 1.00 97.12 89 PRO A CA 1
ATOM 718 C C . PRO A 1 89 ? 14.778 1.287 -4.661 1.00 97.12 89 PRO A C 1
ATOM 720 O O . PRO A 1 89 ? 14.359 1.516 -3.530 1.00 97.12 89 PRO A O 1
ATOM 723 N N . GLU A 1 90 ? 14.120 1.661 -5.762 1.00 97.31 90 GLU A N 1
ATOM 724 C CA . GLU A 1 90 ? 12.814 2.343 -5.751 1.00 97.31 90 GLU A CA 1
ATOM 725 C C . GLU A 1 90 ? 11.737 1.430 -5.165 1.00 97.31 90 GLU A C 1
ATOM 727 O O . GLU A 1 90 ? 11.036 1.803 -4.228 1.00 97.31 90 GLU A O 1
ATOM 732 N N . TRP A 1 91 ? 11.680 0.181 -5.632 1.00 98.12 91 TRP A N 1
ATOM 733 C CA . TRP A 1 91 ? 10.761 -0.810 -5.080 1.00 98.12 91 TRP A CA 1
ATOM 734 C C . TRP A 1 91 ? 10.986 -1.042 -3.581 1.00 98.12 91 TRP A C 1
ATOM 736 O O . TRP A 1 91 ? 10.036 -1.073 -2.796 1.00 98.12 91 TRP A O 1
ATOM 746 N N . 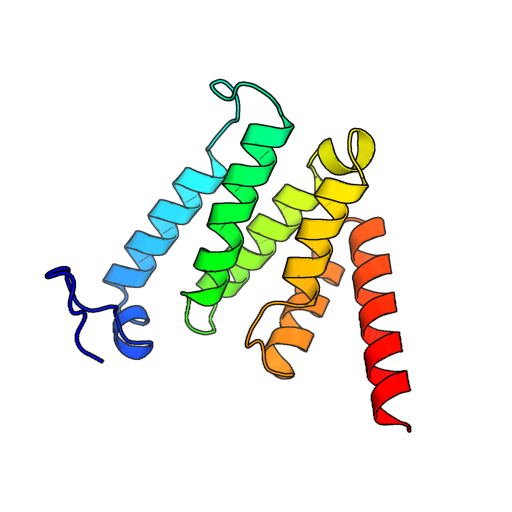TYR A 1 92 ? 12.250 -1.176 -3.167 1.00 97.44 92 TYR A N 1
ATOM 747 C CA . TYR A 1 92 ? 12.593 -1.400 -1.767 1.00 97.44 92 TYR A CA 1
ATOM 748 C C . TYR A 1 92 ? 12.205 -0.213 -0.885 1.00 97.44 92 TYR A C 1
ATOM 750 O O . TYR A 1 92 ? 11.771 -0.427 0.243 1.00 97.44 92 TYR A O 1
ATOM 758 N N . LEU A 1 93 ? 12.318 1.024 -1.380 1.00 96.62 93 LEU A N 1
ATOM 759 C CA . LEU A 1 93 ? 11.885 2.208 -0.639 1.00 96.62 93 LEU A CA 1
ATOM 760 C C . LEU A 1 93 ? 10.411 2.094 -0.227 1.00 96.62 93 LEU A C 1
ATOM 762 O O . LEU A 1 93 ? 10.078 2.371 0.925 1.00 96.62 93 LEU A O 1
ATOM 766 N N . GLU A 1 94 ? 9.553 1.635 -1.135 1.00 97.00 94 GLU A N 1
ATOM 767 C CA . GLU A 1 94 ? 8.117 1.489 -0.886 1.00 97.00 94 GLU A CA 1
ATOM 768 C C . GLU A 1 94 ? 7.788 0.303 0.029 1.00 97.00 94 GLU A C 1
ATOM 770 O O . GLU A 1 94 ? 6.977 0.433 0.950 1.00 97.00 94 GLU A O 1
ATOM 775 N N . VAL A 1 95 ? 8.483 -0.827 -0.130 1.00 97.06 95 VAL A N 1
ATOM 776 C CA . VAL A 1 95 ? 8.385 -1.962 0.807 1.00 97.06 95 VAL A CA 1
ATOM 777 C C . VAL A 1 95 ? 8.829 -1.547 2.211 1.00 97.06 95 VAL A C 1
ATOM 779 O O . VAL A 1 95 ? 8.164 -1.857 3.199 1.00 97.06 95 VAL A O 1
ATOM 782 N N . ASN A 1 96 ? 9.929 -0.804 2.315 1.00 95.69 96 ASN A N 1
ATOM 783 C CA . ASN A 1 96 ? 10.449 -0.308 3.580 1.00 95.69 96 ASN A CA 1
ATOM 784 C C . ASN A 1 96 ? 9.480 0.692 4.230 1.00 95.69 96 ASN A C 1
ATOM 786 O O . ASN A 1 96 ? 9.244 0.611 5.433 1.00 95.69 96 ASN A O 1
ATOM 790 N N . ARG A 1 97 ? 8.861 1.590 3.451 1.00 94.81 97 ARG A N 1
ATOM 791 C CA . ARG A 1 97 ? 7.797 2.485 3.941 1.00 94.81 97 ARG A CA 1
ATOM 792 C C . ARG A 1 97 ? 6.609 1.710 4.499 1.00 94.81 97 ARG A C 1
ATOM 794 O O . ARG A 1 97 ? 6.131 2.059 5.569 1.00 94.81 97 ARG A O 1
ATOM 801 N N . LEU A 1 98 ? 6.175 0.639 3.833 1.00 95.69 98 LEU A N 1
ATOM 802 C CA . LEU A 1 98 ? 5.099 -0.219 4.333 1.00 95.69 98 LEU A CA 1
ATOM 803 C C . LEU A 1 98 ? 5.484 -0.919 5.647 1.00 95.69 98 LEU A C 1
ATOM 805 O O . LEU A 1 98 ? 4.720 -0.894 6.608 1.00 95.69 98 LEU A O 1
ATOM 809 N N . ILE A 1 99 ? 6.673 -1.524 5.714 1.00 94.81 99 ILE A N 1
ATOM 810 C CA . ILE A 1 99 ? 7.166 -2.221 6.917 1.00 94.81 99 ILE A CA 1
ATOM 811 C C . ILE A 1 99 ? 7.335 -1.256 8.096 1.00 94.81 99 ILE A C 1
ATOM 813 O O . ILE A 1 99 ? 7.159 -1.645 9.250 1.00 94.81 99 ILE A O 1
ATOM 817 N N . HIS A 1 100 ? 7.674 -0.002 7.818 1.00 91.94 100 HIS A N 1
ATOM 818 C CA . HIS A 1 100 ? 7.883 1.044 8.812 1.00 91.94 100 HIS A CA 1
ATOM 819 C C . HIS A 1 100 ? 6.786 2.106 8.757 1.00 91.94 100 HIS A C 1
ATOM 821 O O . HIS A 1 100 ? 7.078 3.279 8.988 1.00 91.94 100 HIS A O 1
ATOM 827 N N . LEU A 1 101 ? 5.547 1.686 8.458 1.00 91.12 101 LEU A N 1
ATOM 828 C CA . LEU A 1 101 ? 4.409 2.590 8.319 1.00 91.12 101 LEU A CA 1
ATOM 829 C C . LEU A 1 101 ? 4.359 3.570 9.493 1.00 91.12 101 LEU A C 1
ATOM 831 O O . LEU A 1 101 ? 4.453 3.170 10.661 1.00 91.12 101 LEU A O 1
ATOM 835 N N . GLN A 1 102 ? 4.249 4.853 9.160 1.00 81.69 102 GLN A N 1
ATOM 836 C CA . GLN A 1 102 ? 4.279 5.923 10.139 1.00 81.69 102 GLN A CA 1
ATOM 837 C C . GLN A 1 102 ? 3.097 5.785 11.109 1.00 81.69 102 GLN A C 1
ATOM 839 O O . GLN A 1 102 ? 2.012 5.351 10.733 1.00 81.69 102 GLN A O 1
ATOM 844 N N . ASP A 1 103 ? 3.332 6.097 12.385 1.00 80.88 103 ASP A N 1
ATOM 845 C CA . ASP A 1 103 ? 2.342 6.039 13.472 1.00 80.88 103 ASP A CA 1
ATOM 846 C C . ASP A 1 103 ? 1.720 4.649 13.746 1.00 80.88 103 ASP A C 1
ATOM 848 O O . ASP A 1 103 ? 0.859 4.511 14.619 1.00 80.88 103 ASP A O 1
ATOM 852 N N . ALA A 1 104 ? 2.193 3.589 13.080 1.00 84.38 104 ALA A N 1
ATOM 853 C CA . ALA A 1 104 ? 1.746 2.225 13.328 1.00 84.38 104 ALA A CA 1
ATOM 854 C C . ALA A 1 104 ? 2.251 1.714 14.688 1.00 84.38 104 ALA A C 1
ATOM 856 O O . ALA A 1 104 ? 3.453 1.532 14.912 1.00 84.38 104 ALA A O 1
ATOM 857 N N . GLY A 1 105 ? 1.312 1.436 15.595 1.00 86.62 105 GLY A N 1
ATOM 858 C CA . GLY A 1 105 ? 1.596 0.802 16.882 1.00 86.62 105 GLY A CA 1
ATOM 859 C C . GLY A 1 105 ? 2.030 -0.668 16.747 1.00 86.62 105 GLY A C 1
ATOM 860 O O . GLY A 1 105 ? 1.965 -1.245 15.661 1.00 86.62 105 GLY A O 1
ATOM 861 N N . PRO A 1 106 ? 2.438 -1.330 17.848 1.00 88.50 106 PRO A N 1
ATOM 862 C CA . PRO A 1 106 ? 2.916 -2.717 17.814 1.00 88.50 106 PRO A CA 1
ATOM 863 C C . PRO A 1 106 ? 1.928 -3.720 17.198 1.00 88.50 106 PRO A C 1
ATOM 865 O O . PRO A 1 106 ? 2.349 -4.649 16.510 1.00 88.50 106 PRO A O 1
ATOM 868 N N . GLU A 1 107 ? 0.625 -3.532 17.421 1.00 88.69 107 GLU A N 1
ATOM 869 C CA . GLU A 1 107 ? -0.425 -4.385 16.848 1.00 88.69 107 GLU A CA 1
ATOM 870 C C . GLU A 1 107 ? -0.544 -4.206 15.330 1.00 88.69 107 GLU A C 1
ATOM 872 O O . GLU A 1 107 ? -0.563 -5.197 14.599 1.00 88.69 107 GLU A O 1
ATOM 877 N N . ASP A 1 108 ? -0.533 -2.960 14.849 1.00 88.44 108 ASP A N 1
ATOM 878 C CA . ASP A 1 108 ? -0.534 -2.642 13.416 1.00 88.44 108 ASP A CA 1
ATOM 879 C C . ASP A 1 108 ? 0.730 -3.177 12.735 1.00 88.44 108 ASP A C 1
ATOM 881 O O . ASP A 1 108 ? 0.665 -3.783 11.669 1.00 88.44 108 ASP A O 1
ATOM 885 N N . GLN A 1 109 ? 1.886 -3.041 13.383 1.00 91.00 109 GLN A N 1
ATOM 886 C CA . GLN A 1 109 ? 3.157 -3.577 12.898 1.00 91.00 109 GLN A CA 1
ATOM 887 C C . GLN A 1 109 ? 3.144 -5.109 12.799 1.00 91.00 109 GLN A C 1
ATOM 889 O O . GLN A 1 109 ? 3.595 -5.688 11.806 1.00 91.00 109 GLN A O 1
ATOM 894 N N . ALA A 1 110 ? 2.589 -5.791 13.805 1.00 91.00 110 ALA A N 1
ATOM 895 C CA . ALA A 1 110 ? 2.404 -7.239 13.768 1.00 91.00 110 ALA A CA 1
ATOM 896 C C . ALA A 1 110 ? 1.428 -7.657 12.658 1.00 91.00 110 ALA A C 1
ATOM 898 O O . ALA A 1 110 ? 1.659 -8.666 11.985 1.00 91.00 110 ALA A O 1
ATOM 899 N N . ARG A 1 111 ? 0.369 -6.868 12.441 1.00 90.88 111 ARG A N 1
ATOM 900 C CA . ARG A 1 111 ? -0.601 -7.072 11.366 1.00 90.88 111 ARG A CA 1
ATOM 901 C C . ARG A 1 111 ? 0.047 -6.936 9.991 1.00 90.88 111 ARG A C 1
ATOM 903 O O . ARG A 1 111 ? -0.017 -7.892 9.229 1.00 90.88 111 ARG A O 1
ATOM 910 N N . ILE A 1 112 ? 0.710 -5.815 9.702 1.00 93.69 112 ILE A N 1
ATOM 911 C CA . ILE A 1 112 ? 1.407 -5.565 8.428 1.00 93.69 112 ILE A CA 1
ATOM 912 C C . ILE A 1 112 ? 2.370 -6.710 8.124 1.00 93.69 112 ILE A C 1
ATOM 914 O O . ILE A 1 112 ? 2.341 -7.276 7.034 1.00 93.69 112 ILE A O 1
ATOM 918 N N . ARG A 1 113 ? 3.175 -7.116 9.114 1.00 95.00 113 ARG A N 1
ATOM 919 C CA . ARG A 1 113 ? 4.086 -8.252 8.958 1.00 95.00 113 ARG A CA 1
ATOM 920 C C . ARG A 1 113 ? 3.341 -9.530 8.579 1.00 95.00 113 ARG A C 1
ATOM 922 O O . ARG A 1 113 ? 3.797 -10.233 7.686 1.00 95.00 113 ARG A O 1
ATOM 929 N N . ARG A 1 114 ? 2.231 -9.857 9.246 1.00 94.56 114 ARG A N 1
ATOM 930 C CA . ARG A 1 114 ? 1.442 -11.054 8.920 1.00 94.56 114 ARG A CA 1
ATOM 931 C C . ARG A 1 114 ? 0.900 -10.998 7.492 1.00 94.56 114 ARG A C 1
ATOM 933 O O . ARG A 1 114 ? 1.090 -11.959 6.762 1.00 94.56 114 ARG A O 1
ATOM 940 N N . GLU A 1 115 ? 0.311 -9.878 7.081 1.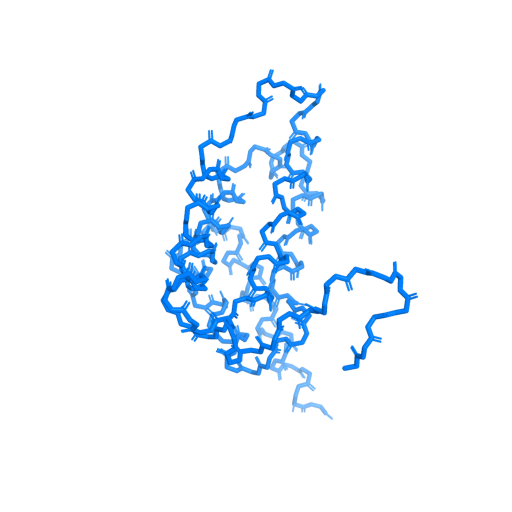00 94.81 115 GLU A N 1
ATOM 941 C CA . GLU A 1 115 ? -0.221 -9.733 5.718 1.00 94.81 115 GLU A CA 1
ATOM 942 C C . GLU A 1 115 ? 0.895 -9.866 4.658 1.00 94.81 115 GLU A C 1
ATOM 944 O O . GLU A 1 115 ? 0.690 -10.492 3.619 1.00 94.81 115 GLU A O 1
ATOM 949 N N . ILE A 1 116 ? 2.109 -9.355 4.928 1.00 96.88 116 ILE A N 1
ATOM 950 C CA . ILE A 1 116 ? 3.274 -9.551 4.042 1.00 96.88 116 ILE A CA 1
ATOM 951 C C . ILE A 1 116 ? 3.678 -11.027 3.982 1.00 96.88 116 ILE A C 1
ATOM 953 O O . ILE A 1 116 ? 3.982 -11.539 2.907 1.00 96.88 116 ILE A O 1
ATOM 957 N N . LEU A 1 117 ? 3.687 -11.733 5.114 1.00 95.50 117 LEU A N 1
ATOM 958 C CA . LEU A 1 117 ? 4.009 -13.160 5.130 1.00 95.50 117 LEU A CA 1
ATOM 959 C C . LEU A 1 117 ? 2.985 -13.986 4.347 1.00 95.50 117 LEU A C 1
ATOM 961 O O . LEU A 1 117 ? 3.372 -14.879 3.589 1.00 95.50 117 LEU A O 1
ATOM 965 N N . ASP A 1 118 ? 1.709 -13.640 4.463 1.00 94.19 118 ASP A N 1
ATOM 966 C CA . ASP A 1 118 ? 0.623 -14.363 3.813 1.00 94.19 118 ASP A CA 1
ATOM 967 C C . ASP A 1 118 ? 0.562 -14.070 2.302 1.00 94.19 118 ASP A C 1
ATOM 969 O O . ASP A 1 118 ? 0.414 -14.996 1.500 1.00 94.19 118 ASP A O 1
ATOM 973 N N . GLY A 1 119 ? 0.721 -12.806 1.892 1.00 91.25 119 GLY A N 1
ATOM 974 C CA . GLY A 1 119 ? 0.446 -12.354 0.520 1.00 91.25 119 GLY A CA 1
ATOM 975 C C . GLY A 1 119 ? 1.620 -11.770 -0.270 1.00 91.25 119 GLY A C 1
ATOM 976 O O . GLY A 1 119 ? 1.488 -11.590 -1.480 1.00 91.25 119 GLY A O 1
ATOM 977 N N . GLY A 1 120 ? 2.741 -11.458 0.380 1.00 93.94 120 GLY A N 1
ATOM 978 C CA . GLY A 1 120 ? 3.920 -10.870 -0.258 1.00 93.94 120 GLY A CA 1
ATOM 979 C C . GLY A 1 120 ? 4.758 -11.885 -1.031 1.00 93.94 120 GLY A C 1
ATOM 980 O O . GLY A 1 120 ? 4.666 -13.097 -0.816 1.00 93.94 120 GLY A O 1
ATOM 981 N N . ASP A 1 121 ? 5.603 -11.379 -1.930 1.00 95.00 121 ASP A N 1
ATOM 982 C CA . ASP A 1 121 ? 6.618 -12.205 -2.583 1.00 95.00 121 ASP A CA 1
ATOM 983 C C . ASP A 1 121 ? 7.745 -12.602 -1.609 1.00 95.00 121 ASP A C 1
ATOM 985 O O . ASP A 1 121 ? 7.877 -12.060 -0.507 1.00 95.00 121 ASP A O 1
ATOM 989 N N . ASP A 1 122 ? 8.584 -13.553 -2.017 1.00 96.00 122 ASP A N 1
ATOM 990 C CA . ASP A 1 122 ? 9.637 -14.099 -1.156 1.00 96.00 122 ASP A CA 1
ATOM 991 C C . ASP A 1 122 ? 10.673 -13.054 -0.706 1.00 96.00 122 ASP A C 1
ATOM 993 O O . ASP A 1 122 ? 11.221 -13.157 0.394 1.00 96.00 122 ASP A O 1
ATOM 997 N N . VAL A 1 123 ? 10.921 -12.021 -1.515 1.00 96.00 123 VAL A N 1
ATOM 998 C CA . VAL A 1 123 ? 11.855 -10.939 -1.186 1.00 96.00 123 VAL A CA 1
ATOM 999 C C . VAL A 1 123 ? 11.240 -10.021 -0.131 1.00 96.00 123 VAL A C 1
ATOM 1001 O O . VAL A 1 123 ? 11.906 -9.676 0.845 1.00 96.00 123 VAL A O 1
ATOM 1004 N N . MET A 1 124 ? 9.961 -9.665 -0.257 1.00 97.06 124 MET A N 1
ATOM 1005 C CA . MET A 1 124 ? 9.263 -8.899 0.781 1.00 97.06 124 MET A CA 1
ATOM 1006 C C . MET A 1 124 ? 9.194 -9.652 2.100 1.00 97.06 124 MET A C 1
ATOM 1008 O O . MET A 1 124 ? 9.432 -9.063 3.154 1.00 97.06 124 MET A O 1
ATOM 1012 N N . ARG A 1 125 ? 8.893 -10.956 2.053 1.00 97.31 125 ARG A N 1
ATOM 1013 C CA . ARG A 1 125 ? 8.875 -11.817 3.243 1.00 97.31 125 ARG A CA 1
ATOM 1014 C C . ARG A 1 125 ? 10.221 -11.785 3.955 1.00 97.31 125 ARG A C 1
ATOM 1016 O O . ARG A 1 125 ? 10.258 -11.611 5.171 1.00 97.31 125 ARG A O 1
ATOM 1023 N N . LEU A 1 1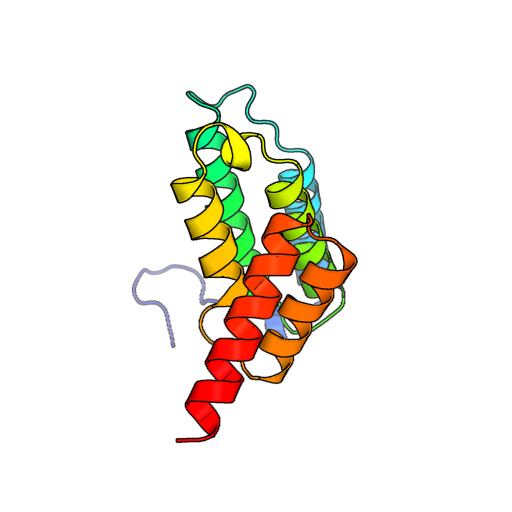26 ? 11.317 -11.882 3.201 1.00 96.50 126 LEU A N 1
ATOM 1024 C CA . LEU A 1 126 ? 12.666 -11.770 3.748 1.00 96.50 126 LEU A CA 1
ATOM 1025 C C . LEU A 1 126 ? 12.883 -10.420 4.446 1.00 96.50 126 LEU A C 1
ATOM 1027 O O . LEU A 1 126 ? 13.331 -10.399 5.591 1.00 96.50 126 LEU A O 1
ATOM 1031 N N . TYR A 1 127 ? 12.531 -9.303 3.804 1.00 95.81 127 TYR A N 1
ATOM 1032 C CA . TYR A 1 127 ? 12.683 -7.976 4.409 1.00 95.81 127 TYR A CA 1
ATOM 1033 C C . TYR A 1 127 ? 11.834 -7.795 5.673 1.00 95.81 127 TYR A C 1
ATOM 1035 O O . TYR A 1 127 ? 12.320 -7.258 6.669 1.00 95.81 127 TYR A O 1
ATOM 1043 N N . ALA A 1 128 ? 10.599 -8.299 5.684 1.00 95.25 128 ALA A N 1
ATOM 1044 C CA . ALA A 1 128 ? 9.734 -8.248 6.860 1.00 95.25 128 ALA A CA 1
ATOM 1045 C C . ALA A 1 128 ? 10.294 -9.062 8.042 1.00 95.25 128 ALA A C 1
ATOM 1047 O O . ALA A 1 128 ? 10.152 -8.658 9.202 1.00 95.25 128 ALA A O 1
ATOM 1048 N N . GLU A 1 129 ? 10.947 -10.194 7.769 1.00 95.06 129 GLU A N 1
ATOM 1049 C CA . GLU A 1 129 ? 11.635 -10.993 8.787 1.00 95.06 129 GLU A CA 1
ATOM 1050 C C . GLU A 1 129 ? 12.890 -10.299 9.322 1.00 95.06 129 GLU A C 1
ATOM 1052 O O . GLU A 1 129 ? 13.075 -10.232 10.540 1.00 95.06 129 GLU A O 1
ATOM 1057 N N . VA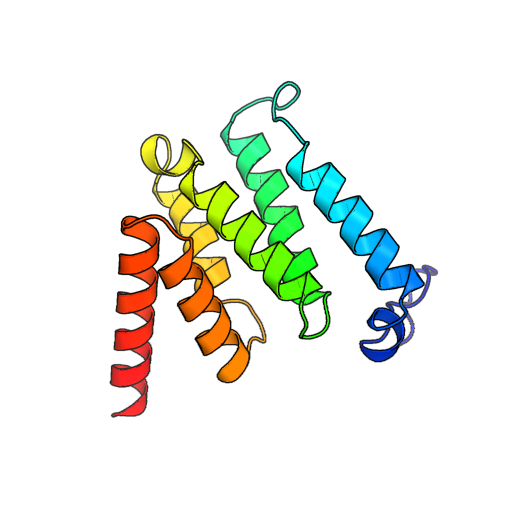L A 1 130 ? 13.715 -9.718 8.446 1.00 94.50 130 VAL A N 1
ATOM 1058 C CA . VAL A 1 130 ? 14.902 -8.945 8.849 1.00 94.50 130 VAL A CA 1
ATOM 1059 C C . VAL A 1 130 ? 14.501 -7.782 9.756 1.00 94.50 130 VAL A C 1
ATOM 1061 O O . VAL A 1 130 ? 15.003 -7.685 10.876 1.00 94.50 130 VAL A O 1
ATOM 1064 N N . ALA A 1 131 ? 13.511 -6.983 9.355 1.00 91.31 131 ALA A N 1
ATOM 1065 C CA . ALA A 1 131 ? 13.011 -5.874 10.168 1.00 91.31 131 ALA A CA 1
ATOM 1066 C C . ALA A 1 131 ? 12.456 -6.342 11.529 1.00 91.31 131 ALA A C 1
ATOM 1068 O O . ALA A 1 131 ? 12.578 -5.660 12.550 1.00 91.31 131 ALA A O 1
ATOM 1069 N N . ALA A 1 132 ? 11.842 -7.529 11.586 1.00 90.00 132 ALA A N 1
ATOM 1070 C CA . ALA A 1 132 ? 11.376 -8.106 12.844 1.00 90.00 132 ALA A CA 1
ATOM 1071 C C . ALA A 1 132 ? 12.530 -8.527 13.769 1.00 90.00 132 ALA A C 1
ATOM 1073 O O . ALA A 1 132 ? 12.414 -8.372 14.988 1.00 90.00 132 ALA A O 1
ATOM 1074 N N . LEU A 1 133 ? 13.629 -9.045 13.217 1.00 90.94 133 LEU A N 1
ATOM 1075 C CA . LEU A 1 133 ? 14.831 -9.393 13.976 1.00 90.94 133 LEU A CA 1
ATOM 1076 C C . LEU A 1 133 ? 15.542 -8.150 14.515 1.00 90.94 133 LEU A C 1
ATOM 1078 O O . LEU A 1 133 ? 15.903 -8.130 15.690 1.00 90.94 133 LEU A O 1
ATOM 1082 N N . GLU A 1 134 ? 15.676 -7.100 13.706 1.00 88.62 134 GLU A N 1
ATOM 1083 C CA . GLU A 1 134 ? 16.280 -5.825 14.118 1.00 88.62 134 GLU A CA 1
ATOM 1084 C C . GLU A 1 134 ? 15.542 -5.207 15.310 1.00 88.62 134 GLU A C 1
ATOM 1086 O O . GLU A 1 134 ? 16.166 -4.820 16.299 1.00 88.62 134 GLU A O 1
ATOM 1091 N N . ARG A 1 135 ? 14.202 -5.212 15.284 1.00 82.75 135 ARG A N 1
ATOM 1092 C CA . ARG A 1 135 ? 13.380 -4.741 16.413 1.00 82.75 135 ARG A CA 1
ATOM 1093 C C . ARG A 1 135 ? 13.603 -5.554 17.688 1.00 82.75 135 ARG A C 1
ATOM 1095 O O . ARG A 1 135 ? 13.690 -4.978 18.769 1.00 82.75 135 ARG A O 1
ATOM 1102 N N . LYS A 1 136 ? 13.715 -6.883 17.578 1.00 80.50 136 LYS A N 1
ATOM 1103 C CA . LYS A 1 136 ? 13.997 -7.756 18.732 1.00 80.50 136 LYS A CA 1
ATOM 1104 C C . LYS A 1 136 ? 15.396 -7.516 19.300 1.00 80.50 136 LYS A C 1
ATOM 1106 O O . LYS A 1 136 ? 15.548 -7.501 20.516 1.00 80.50 136 LYS A O 1
ATOM 1111 N N . GLY A 1 137 ? 16.392 -7.313 18.438 1.00 75.31 137 GLY A N 1
ATOM 1112 C CA . GLY A 1 137 ? 17.759 -6.987 18.848 1.00 75.31 137 GLY A CA 1
ATOM 1113 C C . GLY A 1 137 ? 17.866 -5.619 19.525 1.00 75.31 137 GLY A C 1
ATOM 1114 O O . GLY A 1 137 ? 18.598 -5.481 20.498 1.00 75.31 137 GLY A O 1
ATOM 1115 N N . GLY A 1 138 ? 17.094 -4.630 19.064 1.00 69.75 138 GLY A N 1
ATOM 1116 C CA . GLY A 1 138 ? 17.033 -3.296 19.669 1.00 69.75 138 GLY A CA 1
ATOM 1117 C C . GLY A 1 138 ? 16.321 -3.242 21.025 1.00 69.75 138 GLY A C 1
ATOM 1118 O O . GLY A 1 138 ? 16.661 -2.397 21.839 1.00 69.75 138 GLY A O 1
ATOM 1119 N N . ALA A 1 139 ? 15.370 -4.143 21.293 1.00 62.88 139 ALA A N 1
ATOM 1120 C CA . ALA A 1 139 ? 14.666 -4.223 22.580 1.00 62.88 139 ALA A CA 1
ATOM 1121 C C . ALA A 1 139 ? 15.437 -4.990 23.676 1.00 62.88 139 ALA A C 1
ATOM 1123 O O . ALA A 1 139 ? 15.005 -5.007 24.827 1.00 62.88 139 ALA A O 1
ATOM 1124 N N . ALA A 1 140 ? 16.531 -5.670 23.317 1.00 55.88 140 ALA A N 1
ATOM 1125 C CA . ALA A 1 140 ? 17.354 -6.466 24.231 1.00 55.88 140 ALA A CA 1
ATOM 1126 C C . ALA A 1 140 ? 18.592 -5.716 24.771 1.00 55.88 140 ALA A C 1
ATOM 1128 O O . ALA A 1 140 ? 19.327 -6.286 25.580 1.00 55.88 140 ALA A O 1
ATOM 1129 N N . ASN A 1 141 ? 18.807 -4.470 24.334 1.00 45.22 141 ASN A N 1
ATOM 1130 C CA . ASN A 1 141 ? 19.872 -3.560 24.776 1.00 45.22 141 ASN A CA 1
ATOM 1131 C C . ASN A 1 141 ? 19.285 -2.372 25.545 1.00 45.22 141 ASN A C 1
ATOM 1133 O O . ASN A 1 141 ? 20.029 -1.808 26.377 1.00 45.22 141 ASN A O 1
#

Foldseek 3Di:
DDDPPPDDDDDDQVSCPPPVNLVVLVVVVVVLLVDDCPPPPDLLRNVVVSLVPLLVSLVNHDPDDSSLVSLLSVQQCLQPRCCCVVPVVSSVVSLVCLCCPPPQDPVSNVSSLVSCCVRHDPVSVVVNVVVVVVVVVVVVD

Secondary structure (DSSP, 8-state):
---SSSSPPPPPTTGGGSHHHHHHHHHHHHHHHH--GGGSSSHHHHHHHHHHHHHHHHHHSPSSHHHHHHHHHHHHHHHH-THHHH-HHHHHHHHHHHHT-TT--HHHHHHHHHHHHHHS-HHHHHHHHHHHHHHHHHTT-

Sequence (141 aa):
PSRTDGLAQFLTVEQRQDPAWEAQALDFLNEVEKWKGEHDETQSNYFDQVCFIYIPLIELMPPGALRDKVLASYIRFLGISPIQKSNPPEWYLEVNRLIHLQDAGPEDQARIRREILDGGDDVMRLYAEVAALERKGGAAN

pLDDT: mean 90.7, std 9.08, range [45.22, 98.12]